Protein AF-A0A942TJY5-F1 (afdb_monomer)

Mean predicted aligned error: 6.99 Å

Secondary structure (DSSP, 8-state):
--------HHHHHHHHHHHHT-SSEEEEEEEETTEEEEEEEEE--

Nearest PDB structures (foldseek):
  6tmk-assembly1_e2  TM=5.063E-01  e=5.571E+00  Toxoplasma gondii GT1
  3zqn-assembly1_I  TM=3.747E-01  e=3.207E+00  Bacillus phage SF6

Sequence (45 aa):
MAENVKVESDQLQVIMDSLNNMHSGELQITVQDGKIVKIIRIENW

Organism: NCBI:txid2833580

Solvent-accessible surface area (backbone atoms only — not comparable to full-atom values): 3075 Å² total; per-residue (Å²): 133,88,76,84,74,84,75,56,70,70,63,52,49,56,52,50,58,58,51,75,74,53,89,47,66,50,78,50,74,43,72,56,97,93,36,81,77,45,78,44,82,46,75,62,130

InterPro domains:
  IPR018743 Protein of unknown function DUF2292 [PF10055] (12-42)

pLDDT: mean 79.6, std 12.47, range [39.25, 90.88]

Structure (mmCIF, N/CA/C/O backbone):
data_AF-A0A942TJY5-F1
#
_entry.id   AF-A0A942TJY5-F1
#
loop_
_atom_site.group_PDB
_atom_site.id
_atom_site.type_symbol
_atom_site.label_atom_id
_atom_site.label_alt_id
_atom_sit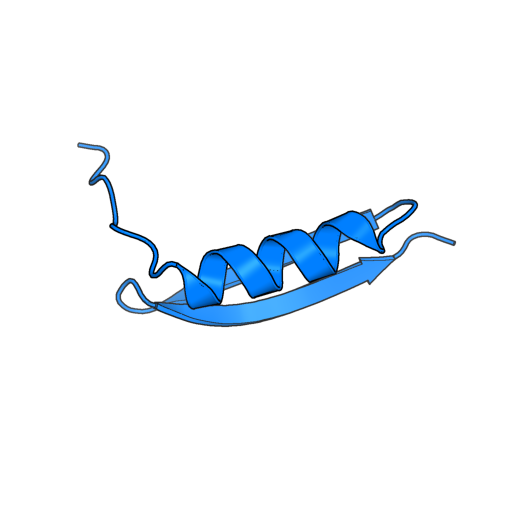e.label_comp_id
_atom_site.label_asym_id
_atom_site.label_entity_id
_atom_site.label_seq_id
_atom_site.pdbx_PDB_ins_code
_atom_site.Cartn_x
_atom_site.Cartn_y
_atom_site.Cartn_z
_atom_site.occupancy
_atom_site.B_iso_or_equiv
_atom_site.auth_seq_id
_atom_site.auth_comp_id
_atom_site.auth_asym_id
_atom_site.auth_atom_id
_atom_site.pdbx_PDB_model_num
ATOM 1 N N . MET A 1 1 ? -22.462 -7.956 0.579 1.00 39.25 1 MET A N 1
ATOM 2 C CA . MET A 1 1 ? -22.483 -6.499 0.820 1.00 39.25 1 MET A CA 1
ATOM 3 C C . MET A 1 1 ? -21.036 -6.054 0.859 1.00 39.25 1 MET A C 1
ATOM 5 O O . MET A 1 1 ? -20.284 -6.645 1.616 1.00 39.25 1 MET A O 1
ATOM 9 N N . ALA A 1 2 ? -20.617 -5.140 -0.017 1.00 48.06 2 ALA A N 1
ATOM 10 C CA . ALA A 1 2 ? -19.284 -4.552 0.081 1.00 48.06 2 ALA A CA 1
ATOM 11 C C . ALA A 1 2 ? -19.362 -3.441 1.133 1.00 48.06 2 ALA A C 1
ATOM 13 O O . ALA A 1 2 ? -20.075 -2.458 0.935 1.00 48.06 2 ALA A O 1
ATOM 14 N N . GLU A 1 3 ? -18.729 -3.644 2.284 1.00 52.38 3 GLU A N 1
ATO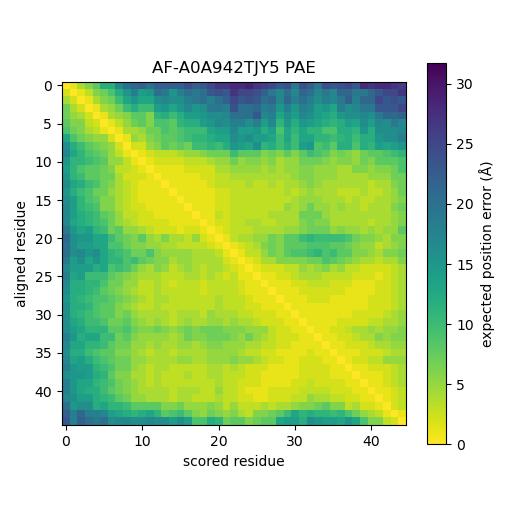M 15 C CA . GLU A 1 3 ? -18.595 -2.596 3.292 1.00 52.38 3 GLU A CA 1
ATOM 16 C C . GLU A 1 3 ? -17.538 -1.596 2.822 1.00 52.38 3 GLU A C 1
ATOM 18 O O . GLU A 1 3 ? -16.397 -1.964 2.541 1.00 52.38 3 GLU A O 1
ATOM 23 N N . ASN A 1 4 ? -17.920 -0.321 2.729 1.00 56.12 4 ASN A N 1
ATOM 24 C CA . ASN A 1 4 ? -16.976 0.760 2.480 1.00 56.12 4 ASN A CA 1
ATOM 25 C C . ASN A 1 4 ? -16.159 0.986 3.757 1.00 56.12 4 ASN A C 1
ATOM 27 O O . ASN A 1 4 ? -16.541 1.772 4.625 1.00 56.12 4 ASN A O 1
ATOM 31 N N . VAL A 1 5 ? -15.043 0.270 3.881 1.00 59.22 5 VAL A N 1
ATOM 32 C CA . VAL A 1 5 ? -14.077 0.470 4.961 1.00 59.22 5 VAL A CA 1
ATOM 33 C C . VAL A 1 5 ? -13.449 1.851 4.788 1.00 59.22 5 VAL A C 1
ATOM 35 O O . VAL A 1 5 ? -12.826 2.146 3.767 1.00 59.22 5 VAL A O 1
ATOM 38 N N . LYS A 1 6 ? -13.635 2.724 5.781 1.00 61.69 6 LYS A N 1
ATOM 39 C CA . LYS A 1 6 ? -13.000 4.043 5.819 1.00 61.69 6 LYS A CA 1
ATOM 40 C C . LYS A 1 6 ? -11.509 3.842 6.096 1.00 61.69 6 LYS A C 1
ATOM 42 O O . LYS A 1 6 ? -11.122 3.630 7.239 1.00 61.69 6 LYS A O 1
ATOM 47 N N . VAL A 1 7 ? -10.690 3.873 5.049 1.00 63.06 7 VAL A N 1
ATOM 48 C CA . VAL A 1 7 ? -9.227 3.833 5.182 1.00 63.06 7 VAL A CA 1
ATOM 49 C C . VAL A 1 7 ? -8.762 5.171 5.761 1.00 63.06 7 VAL A C 1
ATOM 51 O O . VAL A 1 7 ? -9.165 6.230 5.275 1.00 63.06 7 VAL A O 1
ATOM 54 N N . GLU A 1 8 ? -7.962 5.139 6.827 1.00 70.62 8 GLU A N 1
ATOM 55 C CA . GLU A 1 8 ? -7.407 6.353 7.434 1.00 70.62 8 GLU A CA 1
ATOM 56 C C . GLU A 1 8 ? -6.468 7.071 6.449 1.00 70.62 8 GLU A C 1
ATOM 58 O O . GLU A 1 8 ? -5.716 6.431 5.709 1.00 70.62 8 GLU A O 1
ATOM 63 N N . SER A 1 9 ? -6.513 8.410 6.428 1.00 71.25 9 SER A N 1
ATOM 64 C CA . SER A 1 9 ? -5.805 9.239 5.434 1.00 71.25 9 SER A CA 1
ATOM 65 C C . SER A 1 9 ? -4.296 8.974 5.399 1.00 71.25 9 SER A C 1
ATOM 67 O O . SER A 1 9 ? -3.690 8.977 4.329 1.00 71.25 9 SER A O 1
ATOM 69 N N . ASP A 1 10 ? -3.704 8.680 6.554 1.00 75.19 10 ASP A N 1
ATOM 70 C CA . ASP A 1 10 ? -2.266 8.449 6.692 1.00 75.19 10 ASP A CA 1
ATOM 71 C C . ASP A 1 10 ? -1.841 7.119 6.052 1.00 75.19 10 ASP A C 1
ATOM 73 O O . ASP A 1 10 ? -0.767 7.010 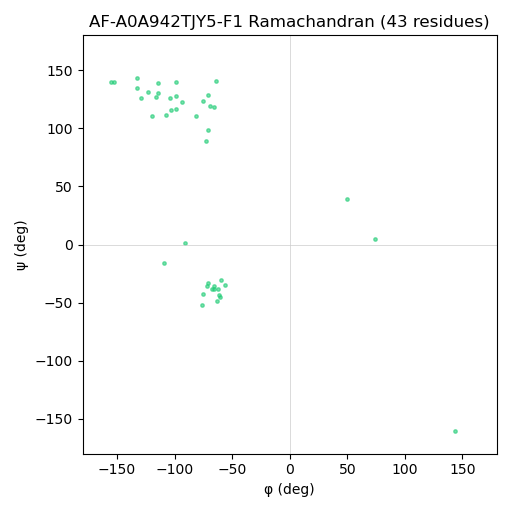5.463 1.00 75.19 10 ASP A O 1
ATOM 77 N N . GLN A 1 11 ? -2.712 6.107 6.094 1.00 76.31 11 GLN A N 1
ATOM 78 C CA . GLN A 1 11 ? -2.455 4.809 5.468 1.00 76.31 11 GLN A CA 1
ATOM 79 C C . GLN A 1 11 ? -2.529 4.889 3.939 1.00 76.31 11 GLN A C 1
ATOM 81 O O . GLN A 1 11 ? -1.743 4.240 3.247 1.00 76.31 11 GLN A O 1
ATOM 86 N N . LEU A 1 12 ? -3.430 5.720 3.407 1.00 80.00 12 LEU A N 1
ATOM 87 C CA . LEU A 1 12 ? -3.508 5.996 1.970 1.00 80.00 12 LEU A CA 1
ATOM 88 C C . LEU A 1 12 ? -2.263 6.729 1.466 1.00 80.00 12 LEU A C 1
ATOM 90 O O . LEU A 1 12 ? -1.779 6.410 0.381 1.00 80.00 12 LEU A O 1
ATOM 94 N N . GLN A 1 13 ? -1.716 7.657 2.255 1.00 84.19 13 GLN A N 1
ATOM 95 C CA . GLN A 1 13 ? -0.496 8.376 1.890 1.00 84.19 13 GLN A CA 1
ATOM 96 C C . GLN A 1 13 ? 0.688 7.417 1.713 1.00 84.19 13 GLN A C 1
ATOM 98 O O . GLN A 1 13 ? 1.373 7.471 0.697 1.00 84.19 13 GLN A O 1
ATOM 103 N N . VAL A 1 14 ? 0.874 6.469 2.638 1.00 81.81 14 VAL A N 1
ATOM 104 C CA . VAL A 1 14 ? 1.959 5.475 2.551 1.00 81.81 14 VAL A CA 1
ATOM 105 C C . VAL A 1 14 ? 1.821 4.585 1.310 1.00 81.81 14 VAL A C 1
ATOM 107 O O . VAL A 1 14 ? 2.822 4.264 0.663 1.00 81.81 14 VAL A O 1
ATOM 110 N N . ILE A 1 15 ? 0.594 4.203 0.944 1.00 84.88 15 ILE A N 1
ATOM 111 C CA . ILE A 1 15 ? 0.329 3.456 -0.295 1.00 84.88 15 ILE 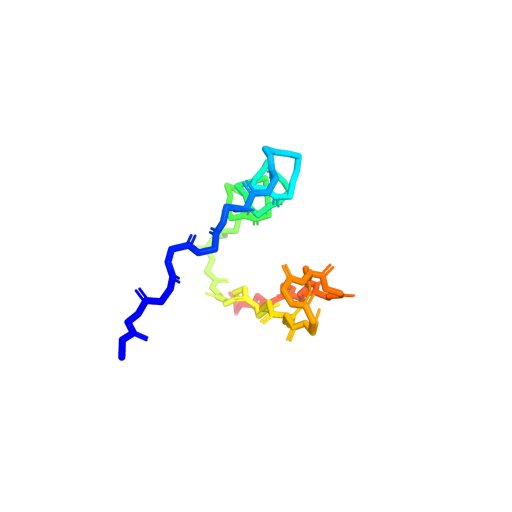A CA 1
ATOM 112 C C . ILE A 1 15 ? 0.702 4.305 -1.514 1.00 84.88 15 ILE A C 1
ATOM 114 O O . ILE A 1 15 ? 1.421 3.827 -2.390 1.00 84.88 15 ILE A O 1
ATOM 118 N N . MET A 1 16 ? 0.260 5.564 -1.559 1.00 86.31 16 MET A N 1
ATOM 119 C CA . MET A 1 16 ? 0.547 6.478 -2.668 1.00 86.31 16 MET A CA 1
ATOM 120 C C . MET A 1 16 ? 2.046 6.728 -2.837 1.00 86.31 16 MET A C 1
ATOM 122 O O . MET A 1 16 ? 2.552 6.654 -3.954 1.00 86.31 16 MET A O 1
ATOM 126 N N . ASP A 1 17 ? 2.776 6.950 -1.746 1.00 85.88 17 ASP A N 1
ATOM 127 C CA . ASP A 1 17 ? 4.226 7.162 -1.779 1.00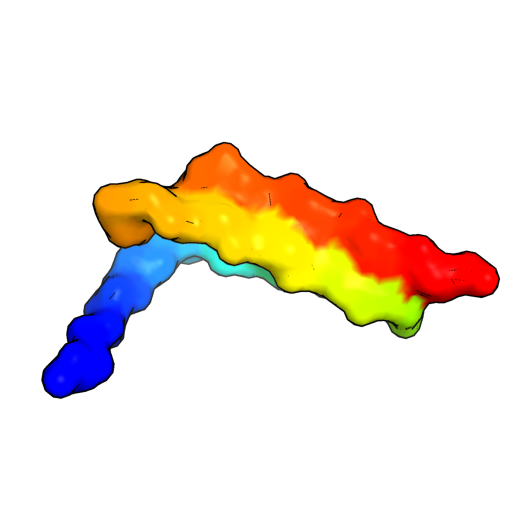 85.88 17 ASP A CA 1
ATOM 128 C C . ASP A 1 17 ? 4.975 5.905 -2.246 1.00 85.88 17 ASP A C 1
ATOM 130 O O . ASP A 1 17 ? 5.968 5.990 -2.978 1.00 85.88 17 ASP A O 1
ATOM 134 N N . SER A 1 18 ? 4.475 4.725 -1.865 1.00 82.81 18 SER A N 1
ATOM 135 C CA . SER A 1 18 ? 5.028 3.439 -2.299 1.00 82.81 18 SER A CA 1
ATOM 136 C C . SER A 1 18 ? 4.813 3.200 -3.795 1.00 82.81 18 SER A C 1
ATOM 138 O O . SER A 1 18 ? 5.708 2.678 -4.456 1.00 82.81 18 SER A O 1
ATOM 140 N N . LEU A 1 19 ? 3.656 3.605 -4.332 1.00 84.69 19 LEU A N 1
ATOM 141 C CA . LEU A 1 19 ? 3.321 3.482 -5.753 1.00 84.69 19 LEU A CA 1
ATOM 142 C C . LEU A 1 19 ? 4.040 4.523 -6.618 1.00 84.69 19 LEU A C 1
ATOM 144 O O . LEU A 1 19 ? 4.564 4.169 -7.669 1.00 84.69 19 LEU A O 1
ATOM 148 N N . ASN A 1 20 ? 4.115 5.782 -6.177 1.00 84.69 20 ASN A N 1
ATOM 149 C CA . ASN A 1 20 ? 4.728 6.875 -6.945 1.00 84.69 20 ASN A CA 1
ATOM 150 C C . ASN A 1 20 ? 6.204 6.626 -7.268 1.00 84.69 20 ASN A C 1
ATOM 152 O O . ASN A 1 20 ? 6.702 7.087 -8.290 1.00 84.69 20 ASN A O 1
ATOM 156 N N . ASN A 1 21 ? 6.904 5.897 -6.401 1.00 78.25 21 ASN A N 1
ATOM 157 C CA . ASN A 1 21 ? 8.314 5.584 -6.594 1.00 78.25 21 ASN A CA 1
ATOM 158 C C . ASN A 1 21 ? 8.544 4.266 -7.345 1.00 78.25 21 ASN A C 1
ATOM 160 O O . ASN A 1 21 ? 9.702 3.881 -7.504 1.00 78.25 21 ASN A O 1
ATOM 164 N N . MET A 1 22 ? 7.488 3.556 -7.762 1.00 83.06 22 MET A N 1
ATOM 165 C CA . MET A 1 22 ? 7.570 2.228 -8.371 1.00 83.06 22 MET A CA 1
ATOM 166 C C . MET A 1 22 ? 7.496 2.305 -9.897 1.00 83.06 22 MET A C 1
ATOM 168 O O . MET A 1 22 ? 6.490 2.720 -10.461 1.00 83.06 22 MET A O 1
ATOM 172 N N . HIS A 1 23 ? 8.571 1.882 -10.567 1.00 82.06 23 HIS A N 1
ATOM 173 C CA . HIS A 1 23 ? 8.633 1.841 -12.032 1.00 82.06 23 HIS A CA 1
ATOM 174 C C . HIS A 1 23 ? 7.838 0.659 -12.606 1.00 82.06 23 HIS A C 1
ATOM 176 O O . HIS A 1 23 ? 7.011 0.840 -13.497 1.00 82.06 23 HIS A O 1
ATOM 182 N N . SER A 1 24 ? 8.092 -0.555 -12.108 1.00 84.25 24 SER A N 1
ATOM 183 C CA . SER A 1 24 ? 7.388 -1.776 -12.505 1.00 84.25 24 SER A CA 1
ATOM 184 C C . SER A 1 24 ? 7.407 -2.785 -11.355 1.00 84.25 24 SER A C 1
ATOM 186 O O . SER A 1 24 ? 8.416 -2.914 -10.657 1.00 84.25 24 SER A O 1
ATOM 188 N N . GLY A 1 25 ? 6.294 -3.481 -11.133 1.00 87.62 25 GLY A N 1
ATOM 189 C CA . GLY A 1 25 ? 6.169 -4.427 -10.031 1.00 87.62 25 GLY A CA 1
ATOM 190 C C . GLY A 1 25 ? 4.784 -4.432 -9.402 1.00 87.62 25 GLY A C 1
ATOM 191 O O . GLY A 1 25 ? 3.808 -3.977 -9.998 1.00 87.62 25 GLY A O 1
ATOM 192 N N . GLU A 1 26 ? 4.714 -4.936 -8.177 1.00 89.75 26 GLU A N 1
ATOM 193 C CA . GLU A 1 26 ? 3.480 -5.137 -7.429 1.00 89.75 26 GLU A CA 1
ATOM 194 C C . GLU A 1 26 ? 3.613 -4.610 -5.997 1.00 89.75 26 GLU A C 1
ATOM 196 O O . GLU A 1 26 ? 4.650 -4.752 -5.342 1.00 89.75 26 GLU A O 1
ATOM 201 N N . LEU A 1 27 ? 2.524 -4.030 -5.488 1.00 90.25 27 LEU A N 1
ATOM 202 C CA . LEU A 1 27 ? 2.391 -3.660 -4.085 1.00 90.25 27 LEU A CA 1
ATOM 203 C C . LEU A 1 27 ? 1.417 -4.632 -3.411 1.00 90.25 27 LEU A C 1
ATOM 205 O O . LEU A 1 27 ? 0.219 -4.614 -3.689 1.00 90.25 2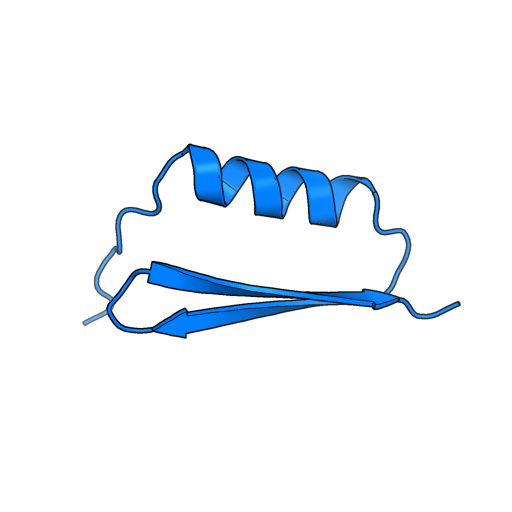7 LEU A O 1
ATOM 209 N N . GLN A 1 28 ? 1.920 -5.480 -2.517 1.00 90.88 28 GLN A N 1
ATOM 210 C CA . GLN A 1 28 ? 1.092 -6.391 -1.731 1.00 90.88 28 GLN A CA 1
ATOM 211 C C . GLN A 1 28 ? 0.734 -5.754 -0.390 1.00 90.88 28 GLN A C 1
ATOM 213 O O . GLN A 1 28 ? 1.612 -5.408 0.402 1.00 90.88 28 GLN A O 1
ATOM 218 N N . ILE A 1 29 ? -0.564 -5.636 -0.112 1.00 90.38 29 ILE A N 1
ATOM 219 C CA . ILE A 1 29 ? -1.087 -5.052 1.126 1.00 90.38 29 ILE A CA 1
ATOM 220 C C . ILE A 1 29 ? -1.839 -6.136 1.897 1.00 90.38 29 ILE A C 1
ATOM 222 O O . ILE A 1 29 ? -2.731 -6.789 1.362 1.00 90.38 29 ILE A O 1
ATOM 226 N N . THR A 1 30 ? -1.483 -6.333 3.165 1.00 90.31 30 THR A N 1
ATOM 227 C CA . THR A 1 30 ? -2.199 -7.233 4.077 1.00 90.31 30 THR A CA 1
ATOM 228 C C . THR A 1 30 ? -3.053 -6.425 5.042 1.00 90.31 30 THR A C 1
ATOM 230 O O . THR A 1 30 ? -2.543 -5.553 5.751 1.00 90.31 30 THR A O 1
ATOM 233 N N . VAL A 1 31 ? -4.343 -6.758 5.095 1.00 88.75 31 VAL A N 1
ATOM 234 C CA . VAL A 1 31 ? -5.331 -6.151 5.992 1.00 88.75 31 VAL A CA 1
ATOM 235 C C . VAL A 1 31 ? -5.819 -7.206 6.983 1.00 88.75 31 VAL A C 1
ATOM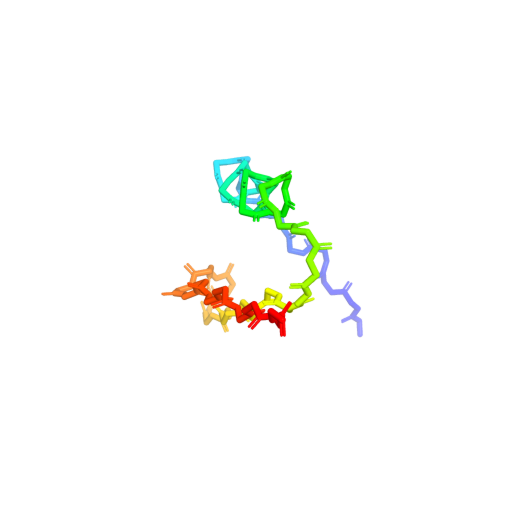 237 O O . VAL A 1 31 ? -6.192 -8.305 6.577 1.00 88.75 31 VAL A O 1
ATOM 240 N N . GLN A 1 32 ? -5.814 -6.877 8.273 1.00 90.44 32 GLN A N 1
ATOM 241 C CA . GLN A 1 32 ? -6.372 -7.696 9.353 1.00 90.44 32 GLN A CA 1
ATOM 242 C C . GLN A 1 32 ? -7.232 -6.803 10.248 1.00 90.44 32 GLN A C 1
ATOM 244 O O . GLN A 1 32 ? -6.836 -5.680 10.550 1.00 90.44 32 GLN A O 1
ATOM 249 N N . ASP A 1 33 ? -8.428 -7.267 10.617 1.00 88.69 33 ASP A N 1
ATOM 250 C CA . ASP A 1 33 ? -9.385 -6.518 11.449 1.00 88.69 33 ASP A CA 1
ATOM 251 C C . ASP A 1 33 ? -9.641 -5.074 10.964 1.00 88.69 33 ASP A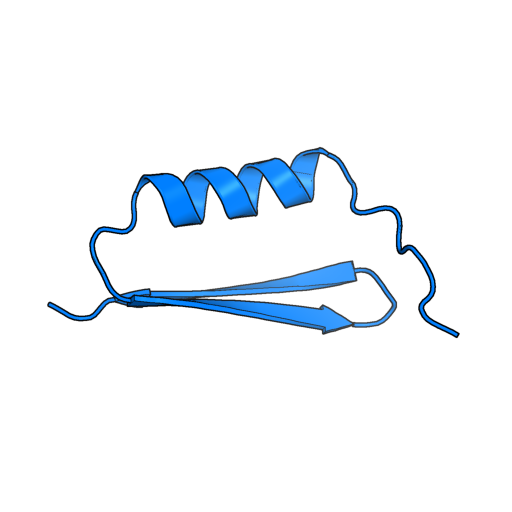 C 1
ATOM 253 O O . ASP A 1 33 ? -9.712 -4.126 11.746 1.00 88.69 33 ASP A O 1
ATOM 257 N N . GLY A 1 34 ? -9.727 -4.890 9.640 1.00 81.00 34 GLY A N 1
ATOM 258 C CA . GLY A 1 34 ? -9.943 -3.584 9.003 1.00 81.00 34 GLY A CA 1
ATOM 259 C C . GLY A 1 34 ? -8.730 -2.647 9.008 1.00 81.00 34 GLY A C 1
ATOM 260 O O . GLY A 1 34 ? -8.848 -1.510 8.559 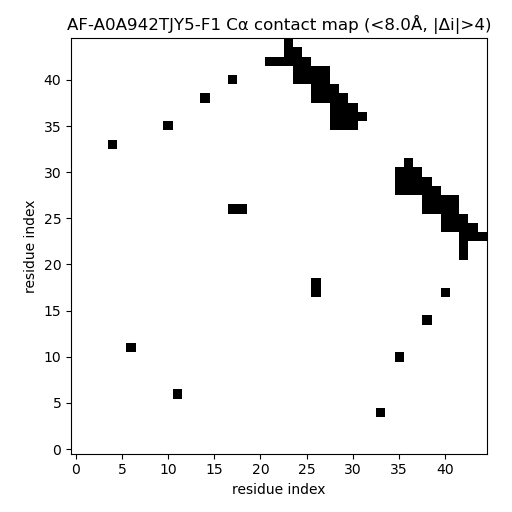1.00 81.00 34 GLY A O 1
ATOM 261 N N . LYS A 1 35 ? -7.564 -3.106 9.481 1.00 81.50 35 LYS A N 1
ATOM 262 C CA . LYS A 1 35 ? -6.324 -2.325 9.557 1.00 81.50 35 LYS A CA 1
ATOM 263 C C . LYS A 1 35 ? -5.259 -2.884 8.628 1.00 81.50 35 LYS A C 1
ATOM 265 O O . LYS A 1 35 ? -5.058 -4.095 8.550 1.00 81.50 35 LYS A O 1
ATOM 270 N N . ILE A 1 36 ? -4.529 -2.000 7.955 1.00 85.44 36 ILE A N 1
ATOM 271 C CA . ILE A 1 36 ? -3.328 -2.395 7.217 1.00 85.44 36 ILE A CA 1
ATOM 272 C C . ILE A 1 36 ? -2.245 -2.788 8.219 1.00 85.44 36 ILE A C 1
ATOM 274 O O . ILE A 1 36 ? -1.822 -1.970 9.033 1.00 85.44 36 ILE A O 1
ATOM 278 N N . VAL A 1 37 ? -1.790 -4.036 8.145 1.00 89.25 37 VAL A N 1
ATOM 279 C CA . VAL A 1 37 ? -0.738 -4.577 9.022 1.00 89.25 37 VAL A CA 1
ATOM 280 C C . VAL A 1 37 ? 0.579 -4.807 8.289 1.00 89.25 37 VAL A C 1
ATOM 282 O O . VAL A 1 37 ? 1.618 -4.973 8.924 1.00 89.25 37 VAL A O 1
ATOM 285 N N . LYS A 1 38 ? 0.557 -4.829 6.950 1.00 88.50 38 LYS A N 1
ATOM 286 C CA . LYS A 1 38 ? 1.759 -5.024 6.137 1.00 88.50 38 LYS A CA 1
ATOM 287 C C . LYS A 1 38 ? 1.603 -4.420 4.748 1.00 88.50 38 LYS A C 1
ATOM 289 O O . LYS A 1 38 ? 0.560 -4.586 4.120 1.00 88.50 38 LYS A O 1
ATOM 294 N N . ILE A 1 39 ? 2.672 -3.797 4.263 1.00 88.00 39 ILE A N 1
ATOM 295 C CA . ILE A 1 39 ? 2.830 -3.347 2.880 1.00 88.00 39 ILE A CA 1
ATOM 296 C C . ILE A 1 39 ? 4.175 -3.892 2.391 1.00 88.00 39 ILE A C 1
ATOM 298 O O . ILE A 1 39 ? 5.194 -3.703 3.054 1.00 88.00 39 ILE A O 1
ATOM 302 N N . ILE A 1 40 ? 4.175 -4.612 1.272 1.00 89.50 40 ILE A N 1
ATOM 303 C CA . ILE A 1 40 ? 5.373 -5.170 0.637 1.00 89.50 40 ILE A CA 1
ATOM 304 C C . ILE A 1 40 ? 5.440 -4.645 -0.786 1.00 89.50 40 ILE A C 1
ATOM 306 O O . ILE A 1 40 ? 4.467 -4.740 -1.531 1.00 89.50 40 ILE A O 1
ATOM 310 N N . ARG A 1 41 ? 6.611 -4.144 -1.165 1.00 89.19 41 ARG A N 1
ATOM 311 C CA . ARG A 1 41 ? 6.931 -3.769 -2.537 1.00 89.19 41 ARG A CA 1
ATOM 312 C C . ARG A 1 41 ? 7.732 -4.889 -3.189 1.00 89.19 41 ARG A C 1
ATOM 314 O O . ARG A 1 41 ? 8.736 -5.324 -2.628 1.00 89.19 41 ARG A O 1
ATOM 321 N N . ILE A 1 42 ? 7.283 -5.340 -4.352 1.00 89.50 42 ILE A N 1
ATOM 322 C CA . ILE A 1 42 ? 7.961 -6.343 -5.172 1.00 89.50 42 ILE A CA 1
ATOM 323 C C . ILE A 1 42 ? 8.269 -5.674 -6.504 1.00 89.50 42 ILE A C 1
ATOM 325 O O . ILE A 1 42 ? 7.354 -5.349 -7.250 1.00 89.50 42 ILE A O 1
ATOM 329 N N . GLU A 1 43 ? 9.544 -5.423 -6.782 1.00 87.81 43 GLU A N 1
ATOM 330 C CA . GLU A 1 43 ? 9.966 -4.770 -8.020 1.00 87.81 43 GLU A CA 1
ATOM 331 C C . GLU A 1 43 ? 10.436 -5.790 -9.048 1.00 87.81 43 GLU A C 1
ATOM 333 O O . GLU A 1 43 ? 11.168 -6.718 -8.707 1.00 87.81 43 GLU A O 1
ATOM 338 N N . ASN A 1 44 ? 10.071 -5.567 -10.310 1.00 78.81 44 ASN A N 1
ATOM 339 C CA . ASN A 1 44 ? 10.648 -6.293 -11.436 1.00 78.81 44 ASN A CA 1
ATOM 340 C C . ASN A 1 44 ? 11.654 -5.370 -12.130 1.00 78.81 44 ASN A C 1
ATOM 342 O O . ASN A 1 44 ? 11.275 -4.300 -12.619 1.00 78.81 44 ASN A O 1
ATOM 346 N N . TRP A 1 45 ? 12.924 -5.774 -12.096 1.00 70.25 45 TRP A N 1
ATOM 347 C CA . TRP A 1 45 ? 14.066 -5.075 -12.692 1.00 70.25 45 TRP A CA 1
ATOM 348 C C . TRP A 1 45 ? 14.388 -5.646 -14.072 1.00 70.25 45 TRP A C 1
ATOM 350 O O . TRP A 1 45 ? 14.304 -6.888 -14.224 1.00 70.25 45 TRP A O 1
#

Foldseek 3Di:
DDDPLDDDPVNVVVVVVLVVPAPDFDWDWDDDPSDTPDIDTDHDD

Radius of gyration: 12.01 Å; Cα contacts (8 Å, |Δi|>4): 40; chains: 1; bounding box: 36×17×24 Å